Protein AF-A0A133KNX5-F1 (afdb_monomer_lite)

Foldseek 3Di:
DDDDDDADPVRDDDDDDDDDDDFDKDKDKDADDDDDDPQKDWFGFIKIKIWGWDADPVRDIDIDIWIDGPRHTDPDDDIDMDGDDDDDPDDPPDPPDDDD

InterPro domains:
  IPR022464 Streptococcal pilin isopeptide linkage domain [PF12892] (9-84)
  IPR02246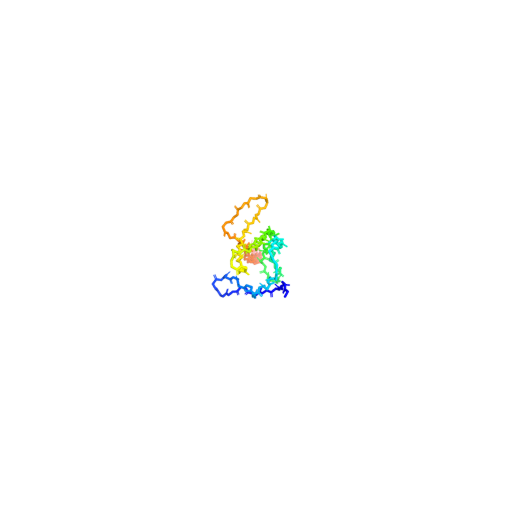4 Streptococcal pilin isopeptide linkage domain [TIGR03786] (15-84)
  IPR038174 Streptococcal pilin isopeptide linker superfamily [G3DSA:2.60.40.3050] (2-84)

Structure (mmCIF, N/CA/C/O backbone):
data_AF-A0A133KNX5-F1
#
_entry.id   AF-A0A133KNX5-F1
#
loop_
_atom_site.group_PDB
_atom_site.id
_atom_site.type_symbol
_atom_site.label_atom_id
_atom_site.label_alt_id
_atom_site.label_comp_id
_atom_site.label_asym_id
_atom_site.label_entity_id
_atom_site.label_seq_id
_atom_site.pdbx_PDB_ins_code
_atom_site.Cartn_x
_atom_site.Cartn_y
_atom_site.Cartn_z
_atom_site.occupancy
_atom_site.B_iso_or_equiv
_atom_site.auth_seq_id
_atom_site.auth_comp_id
_atom_site.auth_asym_id
_atom_site.auth_atom_id
_atom_site.pdbx_PDB_model_num
ATOM 1 N N . MET A 1 1 ? -2.687 -11.810 -8.964 1.00 45.50 1 MET A N 1
ATOM 2 C CA . MET A 1 1 ? -3.478 -10.558 -9.059 1.00 45.50 1 MET A CA 1
ATOM 3 C C . MET A 1 1 ? -3.638 -10.004 -7.657 1.00 45.50 1 MET A C 1
ATOM 5 O O . MET A 1 1 ? -3.642 -10.826 -6.745 1.00 45.50 1 MET A O 1
ATOM 9 N N . PRO A 1 2 ? -3.727 -8.674 -7.473 1.00 62.03 2 PRO A N 1
ATOM 10 C CA . PRO A 1 2 ? -3.877 -8.100 -6.141 1.00 62.03 2 PRO A CA 1
ATOM 11 C C . PRO A 1 2 ? -5.089 -8.725 -5.444 1.00 62.03 2 PRO A C 1
ATOM 13 O O . PRO A 1 2 ? -6.154 -8.889 -6.039 1.00 62.03 2 PRO A O 1
ATOM 16 N N . GLY A 1 3 ? -4.867 -9.139 -4.204 1.00 82.75 3 GLY A N 1
ATOM 17 C CA . GLY A 1 3 ? -5.812 -9.864 -3.369 1.00 82.75 3 GLY A CA 1
ATOM 18 C C . GLY A 1 3 ? -5.669 -9.414 -1.922 1.00 82.75 3 GLY A C 1
ATOM 19 O O . GLY A 1 3 ? -4.823 -8.581 -1.598 1.00 82.75 3 GLY A O 1
ATOM 20 N N . THR A 1 4 ? -6.511 -9.944 -1.048 1.00 90.44 4 THR A N 1
ATOM 21 C CA . THR A 1 4 ? -6.424 -9.666 0.384 1.00 90.44 4 THR A CA 1
ATOM 22 C C . THR A 1 4 ? -5.415 -10.607 1.035 1.00 90.44 4 THR A C 1
ATOM 24 O O . THR A 1 4 ? -5.310 -11.779 0.681 1.00 90.44 4 THR A O 1
ATOM 27 N N . THR A 1 5 ? -4.669 -10.094 2.006 1.00 93.31 5 THR A N 1
ATOM 28 C CA . THR A 1 5 ? -3.804 -10.882 2.889 1.00 93.31 5 THR A CA 1
ATOM 29 C C . THR A 1 5 ? -4.082 -10.468 4.334 1.00 93.31 5 THR A C 1
ATOM 31 O O . THR A 1 5 ? -4.789 -9.489 4.583 1.00 93.31 5 THR A O 1
ATOM 34 N N . THR A 1 6 ? -3.582 -11.231 5.298 1.00 93.62 6 THR A N 1
ATOM 35 C CA . THR A 1 6 ? -3.732 -10.936 6.728 1.00 93.62 6 THR A CA 1
ATOM 36 C C . THR A 1 6 ? -2.389 -10.514 7.297 1.00 93.62 6 THR A C 1
ATOM 38 O O . THR A 1 6 ? -1.351 -11.055 6.918 1.00 93.62 6 THR A O 1
ATOM 41 N N . ASN A 1 7 ? -2.405 -9.540 8.204 1.00 94.25 7 ASN A N 1
ATOM 42 C CA . ASN A 1 7 ? -1.201 -9.136 8.911 1.00 94.25 7 ASN A CA 1
ATOM 43 C C . ASN A 1 7 ? -0.633 -10.299 9.738 1.00 94.25 7 ASN A C 1
ATOM 45 O O . ASN A 1 7 ? -1.371 -11.106 10.308 1.00 94.25 7 ASN A O 1
ATOM 49 N N . ALA A 1 8 ? 0.688 -10.352 9.848 1.00 96.31 8 ALA A N 1
ATOM 50 C CA . ALA A 1 8 ? 1.368 -11.207 10.801 1.00 96.31 8 ALA A CA 1
ATOM 51 C C . ALA A 1 8 ? 1.104 -10.732 12.241 1.00 96.31 8 ALA A C 1
ATOM 53 O O . ALA A 1 8 ? 0.539 -9.660 12.489 1.00 96.31 8 ALA A O 1
ATOM 54 N N . ALA A 1 9 ? 1.524 -11.544 13.214 1.00 95.06 9 ALA A N 1
ATOM 55 C CA . ALA A 1 9 ? 1.339 -11.252 14.636 1.00 95.06 9 ALA A CA 1
ATOM 56 C C . ALA A 1 9 ? 2.031 -9.951 15.087 1.00 95.06 9 ALA A C 1
ATOM 58 O O . ALA A 1 9 ? 1.605 -9.341 16.064 1.00 95.06 9 ALA A O 1
ATOM 59 N N . ASP A 1 10 ? 3.073 -9.524 14.372 1.00 95.50 10 ASP A N 1
ATOM 60 C CA . ASP A 1 10 ? 3.793 -8.268 14.605 1.00 95.50 10 ASP A CA 1
ATOM 61 C C . ASP A 1 10 ? 3.169 -7.054 13.889 1.00 95.50 10 ASP A C 1
ATOM 63 O O . ASP A 1 10 ? 3.687 -5.945 13.991 1.00 95.50 10 ASP A O 1
ATOM 67 N N . GLY A 1 11 ? 2.052 -7.246 13.180 1.00 93.56 11 GLY A N 1
ATOM 68 C CA . GLY A 1 11 ? 1.349 -6.199 12.440 1.00 93.56 11 GLY A CA 1
ATOM 69 C C . GLY A 1 11 ? 1.858 -5.972 11.015 1.00 93.56 11 GLY A C 1
ATOM 70 O O . GLY A 1 11 ? 1.262 -5.177 10.291 1.00 93.56 11 GLY A O 1
ATOM 71 N N . THR A 1 12 ? 2.908 -6.671 10.576 1.00 96.31 12 THR A N 1
ATOM 72 C CA . THR A 1 12 ? 3.415 -6.542 9.204 1.00 96.31 12 THR A CA 1
ATOM 73 C C . THR A 1 12 ? 2.487 -7.210 8.195 1.00 96.31 12 THR A C 1
ATOM 75 O O . THR A 1 12 ? 1.851 -8.224 8.478 1.00 96.31 12 THR A O 1
ATOM 78 N N . VAL A 1 13 ? 2.409 -6.651 6.988 1.00 94.69 13 VAL A N 1
ATOM 79 C CA . VAL A 1 13 ? 1.624 -7.205 5.881 1.00 94.69 13 VAL A CA 1
ATOM 80 C C . VAL A 1 13 ? 2.559 -7.443 4.704 1.00 94.69 13 VAL A C 1
ATOM 82 O O . VAL A 1 13 ? 3.233 -6.523 4.252 1.00 94.69 13 VAL A O 1
ATOM 85 N N . THR A 1 14 ? 2.593 -8.677 4.202 1.00 93.19 14 THR A N 1
ATOM 86 C CA . THR A 1 14 ? 3.341 -9.035 2.991 1.00 93.19 14 THR A CA 1
ATOM 87 C C . THR A 1 14 ? 2.361 -9.532 1.941 1.00 93.19 14 THR A C 1
ATOM 89 O O . THR A 1 14 ? 1.611 -10.479 2.184 1.00 93.19 14 THR A O 1
ATOM 92 N N . PHE A 1 15 ? 2.351 -8.870 0.787 1.00 91.69 15 PHE A N 1
ATOM 93 C CA . PHE A 1 15 ? 1.599 -9.314 -0.382 1.00 91.69 15 PHE A CA 1
ATOM 94 C C . PHE A 1 15 ? 2.421 -10.303 -1.205 1.00 91.69 15 PHE A C 1
ATOM 96 O O . PHE A 1 15 ? 3.653 -10.264 -1.195 1.00 91.69 15 PHE A O 1
ATOM 103 N N . ASP A 1 16 ? 1.725 -11.152 -1.957 1.00 90.69 16 ASP A N 1
ATOM 104 C CA . ASP A 1 16 ? 2.357 -12.001 -2.959 1.00 90.69 16 ASP A CA 1
ATOM 105 C C . ASP A 1 16 ? 3.064 -11.163 -4.030 1.00 90.69 16 ASP A C 1
ATOM 107 O O . ASP A 1 16 ? 2.667 -10.036 -4.349 1.00 90.69 16 ASP A O 1
ATOM 111 N N . GLN A 1 17 ? 4.101 -11.746 -4.629 1.00 89.38 17 GLN A N 1
ATOM 112 C CA . GLN A 1 17 ? 4.851 -11.100 -5.695 1.00 89.38 17 GLN A CA 1
ATOM 113 C C . GLN A 1 17 ? 3.947 -10.801 -6.901 1.00 89.38 17 GLN A C 1
ATOM 115 O O . GLN A 1 17 ? 3.234 -11.670 -7.409 1.00 89.38 17 GLN A O 1
ATOM 120 N N . LEU A 1 18 ? 4.022 -9.565 -7.395 1.00 91.00 18 LEU A N 1
ATOM 121 C CA . LEU A 1 18 ? 3.355 -9.139 -8.620 1.00 91.00 18 LEU A CA 1
ATOM 122 C C . LEU A 1 18 ? 4.340 -9.232 -9.799 1.00 91.00 18 LEU A C 1
ATOM 124 O O . LEU A 1 18 ? 5.387 -8.582 -9.750 1.00 91.00 18 LEU A O 1
ATOM 128 N N . PRO A 1 19 ? 4.054 -10.036 -10.840 1.00 91.69 19 PRO A N 1
ATOM 129 C CA . PRO A 1 19 ? 4.877 -10.067 -12.043 1.00 91.69 19 PRO A CA 1
ATOM 130 C C . PRO A 1 19 ? 4.612 -8.833 -12.915 1.00 91.69 19 PRO A C 1
ATOM 132 O O . PRO A 1 19 ? 3.466 -8.405 -13.064 1.00 91.69 19 PRO A O 1
ATOM 135 N N . PHE A 1 20 ? 5.674 -8.294 -13.515 1.00 93.50 20 PHE A N 1
ATOM 136 C CA . PHE A 1 20 ? 5.615 -7.197 -14.479 1.00 93.50 20 PHE A CA 1
ATOM 137 C C . PHE A 1 20 ? 6.436 -7.562 -15.711 1.00 93.50 20 PHE A C 1
ATOM 139 O O . PHE A 1 20 ? 7.619 -7.871 -15.592 1.00 93.50 20 PHE A O 1
ATOM 146 N N . ASP A 1 21 ? 5.809 -7.479 -16.883 1.00 94.25 21 ASP A N 1
ATOM 147 C CA . ASP A 1 21 ? 6.429 -7.868 -18.157 1.00 94.25 21 ASP A CA 1
ATOM 148 C C . ASP A 1 21 ? 6.860 -6.660 -19.005 1.00 94.25 21 ASP A C 1
ATOM 150 O O . ASP A 1 21 ? 7.441 -6.817 -20.078 1.00 94.25 21 ASP A O 1
ATOM 154 N N . ALA A 1 22 ? 6.568 -5.441 -18.545 1.00 95.56 22 ALA A N 1
ATOM 155 C CA . ALA A 1 22 ? 6.891 -4.210 -19.251 1.00 95.56 22 ALA A CA 1
ATOM 156 C C . ALA A 1 22 ? 7.271 -3.087 -18.281 1.00 95.56 22 ALA A C 1
ATOM 158 O O . ALA A 1 22 ? 6.813 -3.038 -17.140 1.00 95.56 22 ALA A O 1
ATOM 159 N N . ALA A 1 23 ? 8.100 -2.162 -18.766 1.00 97.38 23 ALA A N 1
ATOM 160 C CA . ALA A 1 23 ? 8.327 -0.898 -18.086 1.00 97.38 23 ALA A CA 1
ATOM 161 C C . ALA A 1 23 ? 7.047 -0.049 -18.106 1.00 97.38 23 ALA A C 1
ATOM 163 O O . ALA A 1 23 ? 6.301 -0.048 -19.089 1.00 97.38 23 ALA A O 1
ATOM 164 N N . GLY A 1 24 ? 6.815 0.695 -17.032 1.00 97.94 24 GLY A N 1
ATOM 165 C CA . GLY A 1 24 ? 5.619 1.507 -16.871 1.00 97.94 24 GLY A CA 1
ATOM 166 C C . GLY A 1 24 ? 5.338 1.861 -15.420 1.00 97.94 24 GLY A C 1
ATOM 167 O O . GLY A 1 24 ? 6.034 1.425 -14.502 1.00 97.94 24 GLY A O 1
ATOM 168 N N . THR A 1 25 ? 4.290 2.653 -15.233 1.00 98.19 25 THR A N 1
ATOM 169 C CA . THR A 1 25 ? 3.764 3.012 -13.918 1.00 98.19 25 THR A CA 1
ATOM 170 C C . THR A 1 25 ? 2.475 2.243 -13.681 1.00 98.19 25 THR A C 1
ATOM 172 O O . THR A 1 25 ? 1.572 2.267 -14.516 1.00 98.19 25 THR A O 1
ATOM 175 N N . TYR A 1 26 ? 2.397 1.566 -12.540 1.00 97.25 26 TYR A N 1
ATOM 176 C CA . TYR A 1 26 ? 1.254 0.764 -12.127 1.00 97.25 26 TYR A CA 1
ATOM 177 C C . TYR A 1 26 ? 0.727 1.301 -10.802 1.00 97.25 26 TYR A C 1
ATOM 179 O O . TYR A 1 26 ? 1.459 1.353 -9.814 1.00 97.25 26 TYR A O 1
ATOM 187 N N . GLU A 1 27 ? -0.537 1.704 -10.787 1.00 96.44 27 GLU A N 1
ATOM 188 C CA . GLU A 1 27 ? -1.169 2.341 -9.635 1.00 96.44 27 GLU A CA 1
ATOM 189 C C . GLU A 1 27 ? -2.154 1.387 -8.964 1.00 96.44 27 GLU A C 1
ATOM 191 O O . GLU A 1 27 ? -2.951 0.716 -9.624 1.00 96.44 27 GLU A O 1
ATOM 196 N N . TYR A 1 28 ? -2.086 1.336 -7.638 1.00 96.12 28 TYR A N 1
ATOM 197 C CA . TYR A 1 28 ? -2.925 0.506 -6.787 1.00 96.12 28 TYR A CA 1
ATOM 198 C C . TYR A 1 28 ? -3.433 1.318 -5.599 1.00 96.12 28 TYR A C 1
ATOM 200 O O . TYR A 1 28 ? -2.791 2.272 -5.160 1.00 96.12 28 TYR A O 1
ATOM 208 N N . THR A 1 29 ? -4.551 0.874 -5.032 1.00 96.44 29 THR A N 1
ATOM 209 C CA . THR A 1 29 ? -5.082 1.400 -3.773 1.00 96.44 29 THR A CA 1
ATOM 210 C C . THR A 1 29 ? -4.956 0.332 -2.695 1.00 96.44 29 THR A C 1
ATOM 212 O O . THR A 1 29 ? -5.383 -0.808 -2.889 1.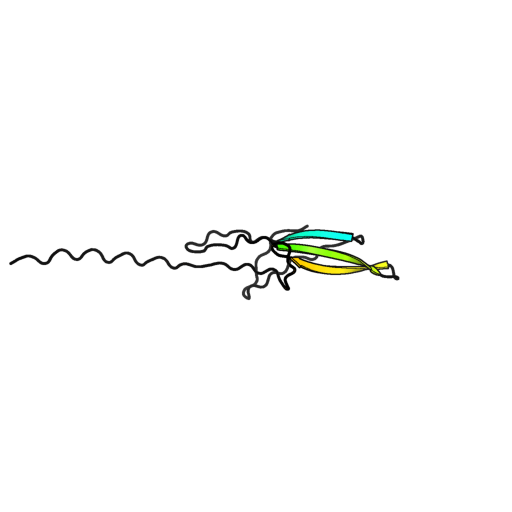00 96.44 29 THR A O 1
ATOM 215 N N . LEU A 1 30 ? -4.377 0.700 -1.556 1.00 97.19 30 LEU A N 1
ATOM 216 C CA . LEU A 1 30 ? -4.323 -0.128 -0.359 1.00 97.19 30 LEU A CA 1
ATOM 217 C C . LEU A 1 30 ? -5.403 0.335 0.615 1.00 97.19 30 LEU A C 1
ATOM 219 O O . LEU A 1 30 ? -5.454 1.510 0.983 1.00 97.19 30 LEU A O 1
ATOM 223 N N . VAL A 1 31 ? -6.226 -0.612 1.057 1.00 96.88 31 VAL A N 1
ATOM 224 C CA . VAL A 1 31 ? -7.292 -0.401 2.042 1.00 96.88 31 VAL A CA 1
ATOM 225 C C . VAL A 1 31 ? -7.265 -1.510 3.084 1.00 96.88 31 VAL A C 1
ATOM 227 O O . VAL A 1 31 ? -6.887 -2.648 2.785 1.00 96.88 31 VAL A O 1
ATOM 230 N N . GLN A 1 32 ? -7.705 -1.202 4.302 1.00 96.75 32 GLN A N 1
ATOM 231 C CA . GLN A 1 32 ? -7.992 -2.232 5.291 1.00 96.75 32 GLN A CA 1
ATOM 232 C C . GLN A 1 32 ? -9.372 -2.841 5.017 1.00 96.75 32 GLN A C 1
ATOM 234 O O . GLN A 1 32 ? -10.363 -2.136 4.828 1.00 96.75 32 GLN A O 1
ATOM 239 N N . VAL A 1 33 ? -9.453 -4.172 5.043 1.00 95.50 33 VAL A N 1
ATOM 240 C CA . VAL A 1 33 ? -10.743 -4.869 5.071 1.00 95.50 33 VAL A CA 1
ATOM 241 C C . VAL A 1 33 ? -11.288 -4.806 6.495 1.00 95.50 33 VAL A C 1
ATOM 243 O O . VAL A 1 33 ? -10.669 -5.336 7.418 1.00 95.50 33 VAL A O 1
ATOM 246 N N . ALA A 1 34 ? -12.440 -4.160 6.675 1.00 95.06 34 ALA A N 1
ATOM 247 C CA . ALA A 1 34 ? -13.081 -4.061 7.980 1.00 95.06 34 ALA A CA 1
ATOM 248 C C . ALA A 1 34 ? -13.440 -5.452 8.529 1.00 95.06 34 ALA A C 1
ATOM 250 O O . ALA A 1 34 ? -14.037 -6.279 7.835 1.00 95.06 34 ALA A O 1
ATOM 251 N N . GLY A 1 35 ? -13.079 -5.694 9.790 1.00 93.75 35 GLY A N 1
ATOM 252 C CA . GLY A 1 35 ? -13.525 -6.869 10.531 1.00 93.75 35 GLY A CA 1
ATOM 253 C C . GLY A 1 35 ? -14.863 -6.627 11.232 1.00 93.75 35 GLY A C 1
ATOM 254 O O . GLY A 1 35 ? -15.614 -5.712 10.901 1.00 93.75 35 GLY A O 1
ATOM 255 N N . ASN A 1 36 ? -15.159 -7.457 12.228 1.00 94.75 36 ASN A N 1
ATOM 256 C CA . ASN A 1 36 ? -16.427 -7.441 12.960 1.00 94.75 36 ASN A CA 1
ATOM 257 C C . ASN A 1 36 ? -16.255 -7.582 14.485 1.00 94.75 36 ASN A C 1
ATOM 259 O O . ASN A 1 36 ? -17.170 -8.050 15.158 1.00 94.75 36 ASN A O 1
ATOM 263 N N . ALA A 1 37 ? -15.091 -7.224 15.033 1.00 93.50 37 ALA A N 1
ATOM 264 C CA . ALA A 1 37 ? -14.855 -7.306 16.471 1.00 93.50 37 ALA A CA 1
ATOM 265 C C . ALA A 1 37 ? -15.622 -6.215 17.238 1.00 93.50 37 ALA A C 1
ATOM 267 O O . ALA A 1 37 ? -15.551 -5.030 16.903 1.00 93.50 37 ALA A O 1
ATOM 268 N N . ASP A 1 38 ? -16.311 -6.614 18.307 1.00 92.88 38 ASP A N 1
ATOM 269 C CA . ASP A 1 38 ? -17.057 -5.691 19.161 1.00 92.88 38 ASP A CA 1
ATOM 270 C C . ASP A 1 38 ? -16.140 -4.647 19.807 1.00 92.88 38 ASP A C 1
ATOM 272 O O . ASP A 1 38 ? -15.064 -4.951 20.326 1.00 92.88 38 ASP A O 1
ATOM 276 N N . GLY A 1 39 ? -16.589 -3.391 19.795 1.00 93.62 39 GLY A N 1
ATOM 277 C CA . GLY A 1 39 ? -15.841 -2.270 20.361 1.00 93.62 39 GLY A CA 1
ATOM 278 C C . GLY A 1 39 ? -14.627 -1.833 19.537 1.00 93.62 39 GLY A C 1
ATOM 279 O O . GLY A 1 39 ? -13.914 -0.937 19.985 1.00 93.62 39 GLY A O 1
ATOM 280 N N . VAL A 1 40 ? -14.381 -2.418 18.358 1.00 96.06 40 VAL A N 1
ATOM 281 C CA . VAL A 1 40 ? -13.295 -2.012 17.454 1.00 96.06 40 VAL A CA 1
ATOM 282 C C . VAL A 1 40 ? -13.828 -1.121 16.334 1.00 96.06 40 VAL A C 1
ATOM 284 O O . VAL A 1 40 ? -14.725 -1.500 15.585 1.00 96.06 40 VAL A O 1
ATOM 287 N N . THR A 1 41 ? -13.220 0.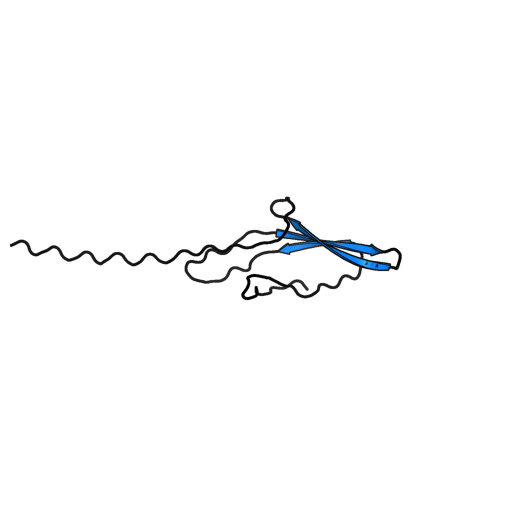052 16.184 1.00 97.12 41 THR A N 1
ATOM 288 C CA . THR A 1 41 ? -13.333 0.897 14.995 1.00 97.12 41 THR A CA 1
ATOM 289 C C . THR A 1 41 ? -12.147 0.606 14.083 1.00 97.12 41 THR A C 1
ATOM 291 O O . THR A 1 41 ? -10.996 0.793 14.482 1.00 97.12 41 THR A O 1
ATOM 294 N N . TYR A 1 42 ? -12.441 0.136 12.874 1.00 97.38 42 TYR A N 1
ATOM 295 C CA . TYR A 1 42 ? -11.453 -0.167 11.841 1.00 97.38 42 TYR A CA 1
ATOM 296 C C . TYR A 1 42 ? -11.062 1.093 11.063 1.00 97.38 42 TYR A C 1
ATOM 298 O O . TYR A 1 42 ? -11.882 1.998 10.891 1.00 97.38 42 TYR A O 1
ATOM 306 N N . ASP A 1 43 ? -9.810 1.145 10.618 1.00 98.12 43 ASP A N 1
ATOM 307 C CA . ASP A 1 43 ? -9.271 2.254 9.834 1.00 98.12 43 ASP A CA 1
ATOM 308 C C . ASP A 1 43 ? -9.841 2.230 8.408 1.00 98.12 43 ASP A C 1
ATOM 310 O O . ASP A 1 43 ? -9.808 1.205 7.730 1.00 98.12 43 ASP A O 1
ATOM 314 N N . SER A 1 44 ? -10.359 3.366 7.944 1.00 97.38 44 SER A N 1
ATOM 315 C CA . SER A 1 44 ? -10.904 3.534 6.592 1.00 97.38 44 SER A CA 1
ATOM 316 C C . SER A 1 44 ? -10.000 4.367 5.680 1.00 97.38 44 SER A C 1
ATOM 318 O O . SER A 1 44 ? -10.459 4.850 4.648 1.00 97.38 44 SER A O 1
ATOM 320 N N . THR A 1 45 ? -8.752 4.617 6.084 1.00 97.88 45 THR A N 1
ATOM 321 C CA . THR A 1 45 ? -7.764 5.323 5.264 1.00 97.88 45 THR A CA 1
ATOM 322 C C . THR A 1 45 ? -7.533 4.567 3.955 1.00 97.88 45 THR A C 1
ATOM 324 O O . THR A 1 45 ? -7.418 3.343 3.956 1.00 97.88 45 THR A O 1
ATOM 327 N N . GLU A 1 46 ? -7.395 5.297 2.850 1.00 98.12 46 GLU A N 1
ATOM 328 C CA . GLU A 1 46 ? -6.887 4.760 1.589 1.00 98.12 46 GLU A CA 1
ATOM 329 C C . GLU A 1 46 ? -5.462 5.267 1.352 1.00 98.12 46 GLU A C 1
ATOM 331 O O . GLU A 1 46 ? -5.169 6.449 1.547 1.00 98.12 46 GLU A O 1
ATOM 336 N N . TYR A 1 47 ? -4.575 4.372 0.921 1.00 98.56 47 TYR A N 1
ATOM 337 C CA . TYR A 1 47 ? -3.231 4.728 0.473 1.00 98.56 47 TYR A CA 1
ATOM 338 C C . TYR A 1 47 ? -3.093 4.431 -1.016 1.00 98.56 47 TYR A C 1
ATOM 340 O O . TYR A 1 47 ? -3.460 3.348 -1.472 1.00 98.56 47 TYR A O 1
ATOM 348 N N . ALA A 1 48 ? -2.503 5.354 -1.767 1.00 98.25 48 ALA A N 1
ATOM 349 C CA . ALA A 1 48 ? -2.040 5.075 -3.117 1.00 98.25 48 ALA A CA 1
ATOM 350 C C . ALA A 1 48 ? -0.687 4.359 -3.043 1.00 98.25 48 ALA A C 1
ATOM 352 O O . ALA A 1 48 ? 0.217 4.804 -2.337 1.00 98.25 48 ALA A O 1
ATOM 353 N N . ALA A 1 49 ? -0.545 3.259 -3.775 1.00 97.50 49 ALA A N 1
ATOM 354 C CA . ALA A 1 49 ? 0.720 2.581 -4.005 1.00 97.50 49 ALA A CA 1
ATOM 355 C C . ALA A 1 49 ? 1.056 2.661 -5.495 1.00 97.50 49 ALA A C 1
ATOM 357 O O . ALA A 1 49 ? 0.327 2.141 -6.341 1.00 97.50 49 ALA A O 1
ATOM 358 N N . THR A 1 50 ? 2.176 3.297 -5.812 1.00 97.81 50 THR A N 1
ATOM 359 C CA . THR A 1 50 ? 2.649 3.457 -7.187 1.00 97.81 50 THR A CA 1
ATOM 360 C C . THR A 1 50 ? 3.893 2.610 -7.376 1.00 97.81 50 THR A C 1
ATOM 362 O O . THR A 1 50 ? 4.911 2.831 -6.720 1.00 97.81 50 THR A O 1
ATOM 365 N N . ILE A 1 51 ? 3.816 1.639 -8.281 1.00 97.50 51 ILE A N 1
ATOM 366 C CA . ILE A 1 5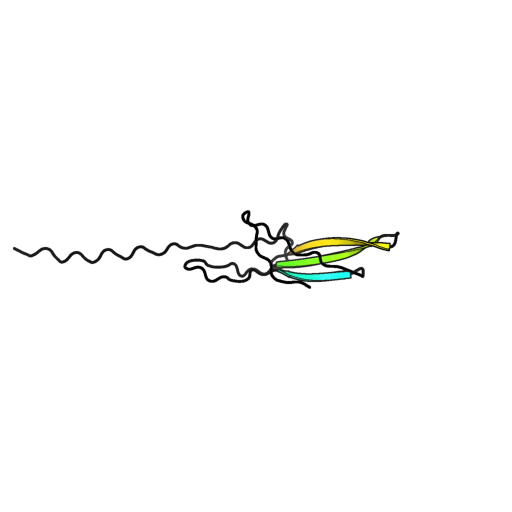1 ? 4.946 0.805 -8.679 1.00 97.50 51 ILE A CA 1
ATOM 367 C C . ILE A 1 51 ? 5.479 1.339 -10.004 1.00 97.50 51 ILE A C 1
ATOM 369 O O . ILE A 1 51 ? 4.783 1.324 -11.018 1.00 97.50 51 ILE A O 1
ATOM 373 N N . THR A 1 52 ? 6.723 1.803 -9.998 1.00 98.06 52 THR A N 1
ATOM 374 C CA . THR A 1 52 ? 7.434 2.242 -11.200 1.00 98.06 52 THR A CA 1
ATOM 375 C C . THR A 1 52 ? 8.386 1.142 -11.637 1.00 98.06 52 THR A C 1
ATOM 377 O O . THR A 1 52 ? 9.321 0.802 -10.911 1.00 98.06 52 THR A O 1
ATOM 380 N N . VAL A 1 53 ? 8.148 0.592 -12.824 1.00 98.12 53 VAL A N 1
ATOM 381 C CA . VAL A 1 53 ? 8.991 -0.425 -13.452 1.00 98.12 53 VAL A CA 1
ATOM 382 C C . VAL A 1 53 ? 9.826 0.231 -14.544 1.00 98.12 53 VAL A C 1
ATOM 384 O O . VAL A 1 53 ? 9.285 0.824 -15.478 1.00 98.12 53 VAL A O 1
ATOM 387 N N . THR A 1 54 ? 11.146 0.110 -14.452 1.00 97.62 54 THR A N 1
ATOM 388 C CA . THR A 1 54 ? 12.097 0.652 -15.430 1.00 97.62 54 THR A CA 1
ATOM 389 C C . THR A 1 54 ? 12.898 -0.465 -16.080 1.00 97.62 54 THR A C 1
ATOM 391 O O . THR A 1 54 ? 13.305 -1.407 -15.403 1.00 97.62 54 THR A O 1
ATOM 394 N N . ALA A 1 55 ? 13.160 -0.342 -17.381 1.00 97.06 55 ALA A N 1
ATOM 395 C CA . ALA A 1 55 ? 14.090 -1.215 -18.086 1.00 97.06 55 ALA A CA 1
ATOM 396 C C . ALA A 1 55 ? 15.512 -0.646 -18.006 1.00 97.06 55 ALA A C 1
ATOM 398 O O . ALA A 1 55 ? 15.738 0.535 -18.283 1.00 97.06 55 ALA A O 1
ATOM 399 N N . THR A 1 56 ? 16.470 -1.483 -17.632 1.00 92.50 56 THR A N 1
ATOM 400 C CA . THR A 1 56 ? 17.900 -1.166 -17.651 1.00 92.50 56 THR A CA 1
ATOM 401 C C . THR A 1 56 ? 18.482 -1.353 -19.058 1.00 92.50 56 THR A C 1
ATOM 403 O O . THR A 1 56 ? 17.837 -1.898 -19.956 1.00 92.50 56 THR A O 1
ATOM 406 N N . ALA A 1 57 ? 19.727 -0.913 -19.275 1.00 92.06 57 ALA A N 1
ATOM 407 C CA . ALA A 1 57 ? 20.395 -1.008 -20.5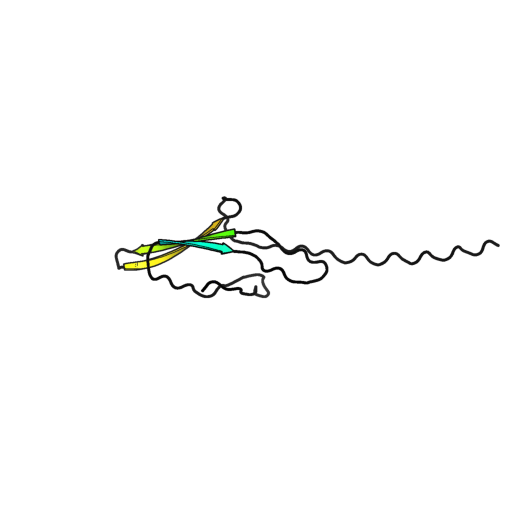79 1.00 92.06 57 ALA A CA 1
ATOM 408 C C . ALA A 1 57 ? 20.596 -2.459 -21.074 1.00 92.06 57 ALA A C 1
ATOM 410 O O . ALA A 1 57 ? 20.711 -2.691 -22.275 1.00 92.06 57 ALA A O 1
ATOM 411 N N . ASP A 1 58 ? 20.618 -3.432 -20.162 1.00 94.44 58 ASP A N 1
ATOM 412 C CA . ASP A 1 58 ? 20.686 -4.875 -20.420 1.00 94.44 58 ASP A CA 1
ATOM 413 C C . ASP A 1 58 ? 19.305 -5.538 -20.601 1.00 94.44 58 ASP A C 1
ATOM 415 O O . ASP A 1 58 ? 19.231 -6.755 -20.736 1.00 94.44 58 ASP A O 1
ATOM 419 N N . ASN A 1 59 ? 18.223 -4.752 -20.677 1.00 88.56 59 ASN A N 1
ATOM 420 C CA . ASN A 1 59 ? 16.826 -5.208 -20.753 1.00 88.56 59 ASN A CA 1
ATOM 421 C C . ASN A 1 59 ? 16.322 -5.947 -19.499 1.00 88.56 59 ASN A C 1
ATOM 423 O O . ASN A 1 59 ? 15.352 -6.701 -19.578 1.00 88.56 59 ASN A O 1
ATOM 427 N N . THR A 1 60 ? 16.932 -5.711 -18.336 1.00 95.06 60 THR A N 1
ATOM 428 C CA . THR A 1 60 ? 16.406 -6.183 -17.049 1.00 95.06 60 THR A CA 1
ATOM 429 C C . THR A 1 60 ? 15.356 -5.197 -16.530 1.00 95.06 60 THR A C 1
ATOM 431 O O . THR A 1 60 ? 15.515 -3.983 -16.652 1.00 95.06 60 THR A O 1
ATOM 434 N N . LEU A 1 61 ? 14.262 -5.697 -15.950 1.00 96.44 61 LEU A N 1
ATOM 435 C CA . LEU A 1 61 ? 13.242 -4.854 -15.321 1.00 96.44 61 LEU A CA 1
ATOM 436 C C . LEU A 1 61 ? 13.525 -4.689 -13.824 1.00 96.44 61 LEU A C 1
ATOM 438 O O . LEU A 1 61 ? 13.715 -5.671 -13.107 1.00 96.44 61 LEU A O 1
ATOM 442 N N . THR A 1 62 ? 13.505 -3.447 -13.343 1.00 95.81 62 THR A N 1
ATOM 443 C CA . THR A 1 62 ? 13.601 -3.103 -11.917 1.00 95.81 62 THR A CA 1
ATOM 444 C C . THR A 1 62 ? 12.344 -2.375 -11.470 1.00 95.81 62 THR A C 1
ATOM 446 O O . THR A 1 62 ? 11.880 -1.480 -12.173 1.00 95.81 62 THR A O 1
ATOM 449 N N . ALA A 1 63 ? 11.817 -2.722 -10.296 1.00 96.12 63 ALA A N 1
ATOM 450 C CA . ALA A 1 63 ? 10.623 -2.100 -9.734 1.00 96.12 63 ALA A CA 1
ATOM 451 C C . ALA A 1 63 ? 10.956 -1.313 -8.462 1.00 96.12 63 ALA A C 1
ATOM 453 O O . ALA A 1 63 ? 11.679 -1.802 -7.594 1.00 96.12 63 ALA A O 1
ATOM 454 N N . ALA A 1 64 ? 10.388 -0.117 -8.342 1.00 96.38 64 ALA A N 1
ATOM 455 C CA . ALA A 1 64 ? 10.384 0.681 -7.122 1.00 96.38 64 ALA A CA 1
ATOM 456 C C . ALA A 1 64 ? 8.939 0.993 -6.728 1.00 96.38 64 ALA A C 1
ATOM 458 O O . ALA A 1 64 ? 8.104 1.239 -7.598 1.00 96.38 64 ALA A O 1
ATOM 459 N N . VAL A 1 65 ? 8.648 0.988 -5.428 1.00 96.75 65 VAL A N 1
ATOM 460 C CA . VAL A 1 65 ? 7.325 1.319 -4.889 1.00 96.75 65 VAL A CA 1
ATOM 461 C C . VAL A 1 65 ? 7.395 2.608 -4.081 1.00 96.75 65 VAL A C 1
ATOM 463 O O . VAL A 1 65 ? 8.344 2.822 -3.327 1.00 96.75 65 VAL A O 1
ATOM 466 N N . SER A 1 66 ? 6.382 3.453 -4.231 1.00 98.12 66 SER A N 1
ATOM 467 C CA . SER A 1 66 ? 6.134 4.612 -3.375 1.00 98.12 66 SER A CA 1
ATOM 468 C C . SER A 1 66 ? 4.704 4.589 -2.857 1.00 98.12 66 SER A C 1
ATOM 470 O O . SER A 1 66 ? 3.800 4.127 -3.558 1.00 98.12 66 SER A O 1
ATOM 472 N N . TYR A 1 67 ? 4.501 5.135 -1.663 1.00 98.38 67 TYR A N 1
ATOM 473 C CA . TYR A 1 67 ? 3.187 5.256 -1.045 1.00 98.38 67 TYR A CA 1
ATOM 474 C C . TYR A 1 67 ? 2.805 6.721 -0.889 1.00 98.38 67 TYR A C 1
ATOM 476 O O . TYR A 1 67 ? 3.658 7.561 -0.600 1.00 98.38 67 TYR A O 1
ATOM 484 N N . ALA A 1 68 ? 1.520 7.017 -1.036 1.00 98.50 68 ALA A N 1
ATOM 485 C CA . ALA A 1 68 ? 0.975 8.331 -0.748 1.00 98.50 68 ALA A CA 1
ATOM 486 C C . ALA A 1 68 ? -0.357 8.230 -0.006 1.00 98.50 68 ALA A C 1
ATOM 488 O O . ALA A 1 68 ? -1.127 7.287 -0.200 1.00 98.50 68 ALA A O 1
ATOM 489 N N . LYS A 1 69 ? -0.630 9.229 0.828 1.00 98.19 69 LYS A N 1
ATOM 490 C CA . LYS A 1 69 ? -1.907 9.441 1.509 1.00 98.19 69 LYS A CA 1
ATOM 491 C C . LYS A 1 69 ? -2.315 10.890 1.301 1.00 98.19 69 LYS A C 1
ATOM 493 O O . LYS A 1 69 ? -1.491 11.779 1.473 1.00 98.19 69 LYS A O 1
ATOM 498 N N . ASP A 1 70 ? -3.560 11.117 0.892 1.00 96.25 70 ASP A N 1
ATOM 499 C CA . ASP A 1 70 ? -4.103 12.464 0.660 1.00 96.25 70 ASP A CA 1
ATOM 500 C C . ASP A 1 70 ? -3.236 13.332 -0.283 1.00 96.25 70 ASP A C 1
ATOM 502 O O . ASP A 1 70 ? -3.186 14.554 -0.175 1.00 96.25 70 ASP A O 1
ATOM 506 N N . GLY A 1 71 ? -2.548 12.688 -1.235 1.00 95.19 71 GLY A N 1
ATOM 507 C CA . GLY A 1 71 ? -1.650 13.338 -2.196 1.00 95.19 71 GLY A CA 1
ATOM 508 C C . GLY A 1 71 ? -0.223 13.595 -1.696 1.00 95.19 71 GLY A C 1
ATOM 509 O O . GLY A 1 71 ? 0.602 14.071 -2.473 1.00 95.19 71 GLY A O 1
ATOM 510 N N . GLU A 1 72 ? 0.098 13.252 -0.448 1.00 97.81 72 GLU A N 1
ATOM 511 C CA . GLU A 1 72 ? 1.436 13.402 0.132 1.00 97.81 72 GLU A CA 1
ATOM 512 C C . GLU A 1 72 ? 2.160 12.057 0.230 1.00 97.81 72 GLU A C 1
ATOM 514 O O . GLU A 1 72 ? 1.579 11.049 0.636 1.00 97.81 72 GLU A O 1
ATOM 519 N N . THR A 1 73 ? 3.446 12.035 -0.127 1.00 98.00 73 THR A N 1
ATOM 520 C CA . THR A 1 73 ? 4.287 10.839 -0.004 1.00 98.00 73 THR A CA 1
ATOM 521 C C . THR A 1 73 ? 4.482 10.463 1.462 1.00 98.00 73 THR A C 1
ATOM 523 O O . THR A 1 73 ? 4.816 11.310 2.289 1.00 98.00 73 THR A O 1
ATOM 526 N N . VAL A 1 74 ? 4.344 9.173 1.763 1.00 98.44 74 VAL A N 1
ATOM 527 C CA . VAL A 1 74 ? 4.585 8.596 3.090 1.00 98.44 74 VAL A CA 1
ATOM 528 C C . VAL A 1 74 ? 5.584 7.447 2.998 1.00 98.44 74 VAL A C 1
ATOM 530 O O . VAL A 1 74 ? 5.659 6.756 1.982 1.00 98.44 74 VAL A O 1
ATOM 533 N N . ASP A 1 75 ? 6.322 7.204 4.080 1.00 97.44 75 ASP A N 1
ATOM 534 C CA . ASP A 1 75 ? 7.323 6.130 4.122 1.00 97.44 75 ASP A CA 1
ATOM 535 C C . ASP A 1 75 ? 6.683 4.732 4.092 1.00 97.44 75 ASP A C 1
ATOM 537 O O . ASP A 1 75 ? 7.257 3.783 3.556 1.00 97.44 75 ASP A O 1
ATOM 541 N N . ALA A 1 76 ? 5.482 4.597 4.663 1.00 96.06 76 ALA A N 1
ATOM 542 C CA . ALA A 1 76 ? 4.744 3.343 4.726 1.00 96.06 76 ALA A CA 1
ATOM 543 C C . ALA A 1 76 ? 3.228 3.569 4.817 1.00 96.06 76 ALA A C 1
ATOM 545 O O . ALA A 1 76 ? 2.760 4.524 5.442 1.00 96.06 76 ALA A O 1
ATOM 546 N N . ALA A 1 77 ? 2.456 2.635 4.261 1.00 96.81 77 ALA A N 1
ATOM 547 C CA . ALA A 1 77 ? 1.026 2.524 4.532 1.00 96.81 77 ALA A CA 1
ATOM 548 C C . ALA A 1 77 ? 0.810 1.846 5.895 1.00 96.81 77 ALA A C 1
ATOM 550 O O . ALA A 1 77 ? 1.254 0.717 6.105 1.00 96.81 77 ALA A O 1
ATOM 551 N N . THR A 1 78 ? 0.140 2.530 6.824 1.00 97.25 78 THR A N 1
ATOM 552 C CA . THR A 1 78 ? -0.155 2.012 8.170 1.00 97.25 78 THR A CA 1
ATOM 553 C C . THR A 1 78 ? -1.637 2.185 8.463 1.00 97.25 78 THR A C 1
ATOM 555 O O . THR A 1 78 ? -2.159 3.287 8.338 1.00 97.25 78 THR A O 1
ATOM 558 N N . PHE A 1 79 ? -2.299 1.112 8.889 1.00 97.62 79 PHE A N 1
ATOM 559 C CA . PHE A 1 79 ? -3.705 1.132 9.289 1.00 97.62 79 PHE A CA 1
ATOM 560 C C . PHE A 1 79 ? -3.801 0.961 10.806 1.00 97.62 79 PHE A C 1
ATOM 562 O O . PHE A 1 79 ? -3.247 0.004 11.353 1.00 97.62 79 PHE A O 1
ATOM 569 N N . ALA A 1 80 ? -4.490 1.874 11.488 1.00 96.44 80 ALA A N 1
ATOM 570 C CA . ALA A 1 80 ? -4.589 1.902 12.944 1.00 96.44 80 ALA A CA 1
ATOM 571 C C . ALA A 1 80 ? -6.043 1.780 13.420 1.00 96.44 80 ALA A C 1
ATOM 573 O O . ALA A 1 80 ? -6.860 2.68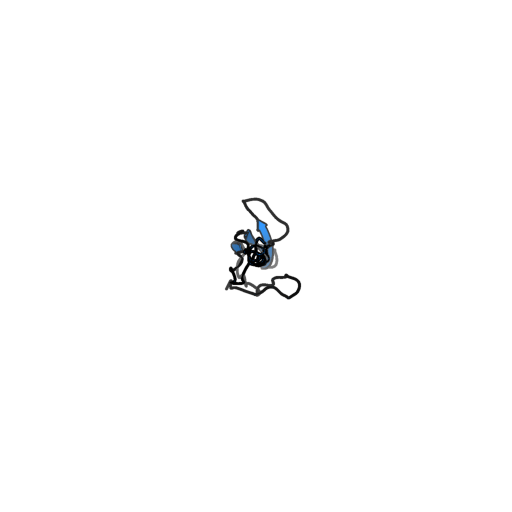2 13.248 1.00 96.44 80 ALA A O 1
ATOM 574 N N . ASN A 1 81 ? -6.344 0.672 14.098 1.00 96.38 81 ASN A N 1
ATOM 575 C CA . ASN A 1 81 ? -7.666 0.430 14.672 1.00 96.38 81 ASN A CA 1
ATOM 576 C C . ASN A 1 81 ? -7.759 1.000 16.089 1.00 96.38 81 ASN A C 1
ATOM 578 O O . ASN A 1 81 ? -6.790 0.976 16.850 1.00 96.38 81 ASN A O 1
ATOM 582 N N . VAL A 1 82 ? -8.954 1.438 16.478 1.00 96.56 82 VAL A N 1
ATOM 583 C CA . VAL A 1 82 ? -9.226 1.951 17.826 1.00 96.56 82 VAL A CA 1
ATOM 584 C C . VAL A 1 82 ? -10.163 0.998 18.551 1.00 96.56 82 VAL A C 1
ATOM 586 O O . VAL A 1 82 ? -11.244 0.700 18.056 1.00 96.56 82 VAL A O 1
ATOM 589 N N . TYR A 1 83 ? -9.779 0.547 19.745 1.00 95.44 83 TYR A N 1
ATOM 590 C CA . TYR A 1 83 ? -10.641 -0.261 20.607 1.00 95.44 83 TYR A CA 1
ATOM 591 C C . TYR A 1 83 ? -11.220 0.569 21.755 1.00 95.44 83 TYR A C 1
ATOM 593 O O . TYR A 1 83 ? -10.498 1.289 22.449 1.00 95.44 83 TYR A O 1
ATOM 601 N N . LYS A 1 84 ? -12.521 0.416 21.997 1.00 92.44 84 LYS A N 1
ATOM 602 C CA . LYS A 1 84 ? -13.230 0.976 23.143 1.00 92.44 84 LYS A CA 1
ATOM 603 C C . LYS A 1 84 ? -13.845 -0.152 23.963 1.00 92.44 84 LYS A C 1
ATOM 605 O O . LYS A 1 84 ? -14.769 -0.826 23.517 1.00 92.44 84 LYS A O 1
ATOM 610 N N . ALA A 1 85 ? -13.365 -0.303 25.197 1.00 88.56 85 ALA A N 1
ATOM 611 C CA . ALA A 1 85 ? -13.928 -1.265 26.132 1.00 88.56 85 ALA A CA 1
ATOM 612 C C . ALA A 1 85 ? -15.412 -0.954 26.422 1.00 88.56 85 ALA A C 1
ATOM 614 O O . ALA A 1 85 ? -15.781 0.223 26.542 1.00 88.56 85 ALA A O 1
ATOM 615 N N . PRO A 1 86 ? -16.264 -1.984 26.572 1.00 79.69 86 PRO A N 1
ATOM 616 C CA . PRO A 1 86 ? -17.646 -1.783 26.977 1.00 79.69 86 PRO A CA 1
ATOM 617 C C . PRO A 1 86 ? -17.695 -1.135 28.363 1.00 79.69 86 PRO A C 1
ATOM 619 O O . PRO A 1 86 ? -16.930 -1.478 29.267 1.00 79.69 86 PRO A O 1
ATOM 622 N N . THR A 1 87 ? -18.613 -0.187 28.546 1.00 78.38 87 THR A N 1
ATOM 623 C CA . THR A 1 87 ? -18.873 0.383 29.868 1.00 78.38 87 THR A CA 1
ATOM 624 C C . THR A 1 87 ? -19.476 -0.699 30.751 1.00 78.38 87 THR A C 1
ATOM 626 O O . THR A 1 87 ? -20.468 -1.321 30.363 1.00 78.38 87 THR A O 1
ATOM 629 N N . LYS A 1 88 ? -18.907 -0.911 31.945 1.00 73.81 88 LYS A N 1
ATOM 630 C CA . LYS A 1 88 ? -19.534 -1.760 32.964 1.00 73.81 88 LYS A CA 1
ATOM 631 C C . LYS A 1 88 ? -20.983 -1.278 33.159 1.00 73.81 88 LYS A C 1
ATOM 633 O O . LYS A 1 88 ? -21.171 -0.065 33.282 1.00 73.81 88 LYS A O 1
ATOM 638 N N . PRO A 1 89 ? -21.987 -2.173 33.181 1.00 70.56 89 PRO A N 1
ATOM 639 C CA . PRO A 1 89 ? -23.352 -1.782 33.505 1.00 70.56 89 PRO A CA 1
ATOM 640 C C . PRO A 1 89 ? -23.366 -0.981 34.807 1.00 70.56 89 PRO A C 1
ATOM 642 O O . PRO A 1 89 ? -22.672 -1.346 35.762 1.00 70.56 89 PRO A O 1
ATOM 645 N N . SER A 1 90 ? -24.124 0.116 34.830 1.00 54.00 90 SER A N 1
ATOM 646 C CA . SER A 1 90 ? -24.380 0.864 36.059 1.00 54.00 90 SER A CA 1
ATOM 647 C C . SER A 1 90 ? -24.864 -0.102 37.134 1.00 54.00 90 SER A C 1
ATOM 649 O O . SER A 1 90 ? -25.716 -0.951 36.862 1.00 54.00 90 SER A O 1
ATOM 651 N N . GLU A 1 91 ? -24.299 0.013 38.335 1.00 62.91 91 GLU A N 1
ATOM 652 C CA . GLU A 1 91 ? -24.760 -0.752 39.489 1.00 62.91 91 GLU A CA 1
ATOM 653 C C . GLU A 1 91 ? -26.273 -0.527 39.644 1.00 62.91 91 GLU A C 1
ATOM 655 O O . GLU A 1 91 ? -26.719 0.620 39.514 1.00 62.91 91 GLU A O 1
ATOM 660 N N . PRO A 1 92 ? -27.088 -1.587 39.817 1.00 65.44 92 PRO A N 1
ATOM 661 C CA . PRO A 1 92 ? -28.518 -1.409 40.015 1.00 65.44 92 PRO A CA 1
ATOM 662 C C . PRO A 1 92 ? -28.719 -0.445 41.181 1.00 65.44 92 PRO A C 1
ATOM 664 O O . PRO A 1 92 ? -28.069 -0.588 42.214 1.00 65.44 92 PRO A O 1
ATOM 667 N N . THR A 1 93 ? -29.593 0.549 41.009 1.00 55.28 93 THR A N 1
ATOM 668 C CA . THR A 1 93 ? -29.965 1.465 42.090 1.00 55.28 93 THR A CA 1
ATOM 669 C C . THR A 1 93 ? -30.344 0.636 43.309 1.00 55.28 93 THR A C 1
ATOM 671 O O . THR A 1 93 ? -31.338 -0.094 43.268 1.00 55.28 93 THR A O 1
ATOM 674 N N . GLN A 1 94 ? -29.524 0.719 44.360 1.00 61.56 94 GLN A N 1
ATOM 675 C CA . GLN A 1 94 ? -29.810 0.111 45.650 1.00 61.56 94 GLN A CA 1
ATOM 676 C C . GLN A 1 94 ? -31.230 0.539 46.059 1.00 61.56 94 GLN A C 1
ATOM 678 O O . GLN A 1 94 ? -31.533 1.734 45.975 1.00 61.56 94 GLN A O 1
ATOM 683 N N . PRO A 1 95 ? -32.125 -0.396 46.431 1.00 66.56 95 PRO A N 1
ATOM 684 C CA . PRO A 1 95 ? -33.450 -0.034 46.913 1.00 66.56 95 PRO A CA 1
ATOM 685 C C . PRO A 1 95 ? -33.309 0.974 48.051 1.00 66.56 95 PRO A C 1
ATOM 687 O O . PRO A 1 95 ? -32.446 0.794 48.910 1.00 66.56 95 PRO A O 1
ATOM 690 N N . ALA A 1 96 ? -34.127 2.030 48.037 1.00 63.38 96 ALA A N 1
ATOM 691 C CA . ALA A 1 96 ? -34.139 3.014 49.112 1.00 63.38 96 ALA A CA 1
ATOM 692 C C . ALA A 1 96 ? -34.229 2.292 50.465 1.00 63.38 96 ALA A C 1
ATOM 694 O O . ALA A 1 96 ? -35.066 1.399 50.630 1.00 63.38 96 ALA A O 1
ATOM 695 N N . GLU A 1 97 ? -33.346 2.650 51.402 1.00 61.44 97 GLU A N 1
ATOM 696 C CA . GLU A 1 97 ? -33.401 2.119 52.763 1.00 61.44 97 GLU A CA 1
ATOM 697 C C . GLU A 1 97 ? -34.812 2.338 53.335 1.00 61.44 97 GLU A C 1
ATOM 699 O O . GLU A 1 97 ? -35.413 3.393 53.093 1.00 61.44 97 GLU A O 1
ATOM 704 N N . PRO A 1 98 ? -35.383 1.355 54.057 1.00 60.41 98 PRO A N 1
ATOM 705 C CA . PRO A 1 98 ? -36.699 1.518 54.648 1.00 60.41 98 PRO A CA 1
ATOM 706 C C . PRO A 1 98 ? -36.660 2.690 55.629 1.00 60.41 98 PRO A C 1
ATOM 708 O O . PRO A 1 98 ? -35.884 2.692 56.584 1.00 60.41 98 PRO A O 1
ATOM 711 N N . VAL A 1 99 ? -37.504 3.692 55.385 1.00 64.62 99 VAL A N 1
ATOM 712 C CA . VAL A 1 99 ? -37.746 4.761 56.354 1.00 64.62 99 VAL A CA 1
ATOM 713 C C . VAL A 1 99 ? -38.386 4.143 57.603 1.00 64.62 99 VAL A C 1
ATOM 715 O O . VAL A 1 99 ? -39.374 3.414 57.493 1.00 64.62 99 VAL A O 1
ATOM 718 N N . SER A 1 100 ? -37.767 4.374 58.765 1.00 70.00 100 SER A N 1
ATOM 719 C CA . SER A 1 100 ? -38.257 3.928 60.079 1.00 70.00 100 SER A CA 1
ATOM 720 C C . SER A 1 100 ? -39.356 4.827 60.629 1.00 70.00 100 SER A C 1
ATOM 722 O O . SER A 1 100 ? -39.413 6.015 60.243 1.00 70.00 100 SER A O 1
#

Secondary structure (DSSP, 8-state):
--------TTS---PPPPP--S-EEEEEEEEPPP---TTEEPP--EEEEEEEEEE-TTS-EEEEEEEEETTEEES------EE-PPPPPPPP-PPPPPP-

Sequence (100 aa):
MPGTTTNAADGTVTFDQLPFDAAGTYEYTLVQVAGNADGVTYDSTEYAATITVTATADNTLTAAVSYAKDGETVDAATFANVYKAPTKPSEPTQPAEPVS

pLDDT: mean 90.18, std 12.41, range [45.5, 98.56]

Organism: Bifidobacterium bifidum (NCBI:txid1681)

Radius of gyration: 24.1 Å; chains: 1; bounding box: 59×25×81 Å